Protein AF-A0A1J8QKJ3-F1 (afdb_monomer_lite)

Organism: NCBI:txid180088

Sequence (174 aa):
MQAQGSIRKQTSTIGTGYISAVFRIYDIPSISFSKLISTPFNIANNQFTVITLAIDTSTKAMIGSAGSFKSCHPALICSPLGGGSMLTLPHPATLSAAQLVAKRVFFRRGQGKGRHRFSREDELAKTLDEANCLYWGAALMGMAYTFVDEMLKTGKGSQLPVQPLYSEPEARVN

Radius of gyration: 26.37 Å; chains: 1; bounding box: 51×42×102 Å

Structure (mmCIF, N/CA/C/O backbone):
data_AF-A0A1J8QKJ3-F1
#
_entry.id   AF-A0A1J8QKJ3-F1
#
loop_
_atom_site.group_PDB
_atom_site.id
_atom_site.type_symbol
_atom_site.label_atom_id
_atom_site.label_alt_id
_atom_site.label_comp_id
_atom_site.label_asym_id
_atom_site.label_entity_id
_atom_site.label_seq_id
_atom_site.pdbx_PDB_ins_code
_atom_site.Cartn_x
_atom_site.Cartn_y
_atom_site.Cartn_z
_atom_site.occupancy
_atom_site.B_iso_or_equiv
_atom_site.auth_seq_id
_atom_site.auth_comp_id
_atom_site.auth_asym_id
_atom_site.auth_atom_id
_atom_site.pdbx_PDB_model_num
ATOM 1 N N . MET A 1 1 ? 21.079 -26.090 -23.547 1.00 33.00 1 MET A N 1
ATOM 2 C CA . MET A 1 1 ? 20.024 -26.287 -24.559 1.00 33.00 1 MET A CA 1
ATOM 3 C C . MET A 1 1 ? 19.103 -25.083 -24.540 1.00 33.00 1 MET A C 1
ATOM 5 O O . MET A 1 1 ? 18.667 -24.695 -23.471 1.00 33.00 1 MET A O 1
ATOM 9 N N . GLN A 1 2 ? 18.926 -24.510 -25.730 1.00 32.28 2 GLN A N 1
ATOM 10 C CA . GLN A 1 2 ? 17.847 -23.651 -26.226 1.00 32.28 2 GLN A CA 1
ATOM 11 C C . GLN A 1 2 ? 17.342 -22.466 -25.388 1.00 32.28 2 GLN A C 1
ATOM 13 O O . GLN A 1 2 ? 16.648 -22.585 -24.385 1.00 32.28 2 GLN A O 1
ATOM 18 N N . ALA A 1 3 ? 17.633 -21.295 -25.956 1.00 42.38 3 ALA A N 1
ATOM 19 C CA . ALA A 1 3 ? 16.875 -20.071 -25.814 1.00 42.38 3 ALA A CA 1
ATOM 20 C C . ALA A 1 3 ? 15.405 -20.279 -26.212 1.00 42.38 3 ALA A C 1
ATOM 22 O O . ALA A 1 3 ? 15.119 -20.838 -27.269 1.00 42.38 3 ALA A O 1
ATOM 23 N N . GLN A 1 4 ? 14.489 -19.736 -25.415 1.00 37.66 4 GLN A N 1
ATOM 24 C CA . GLN A 1 4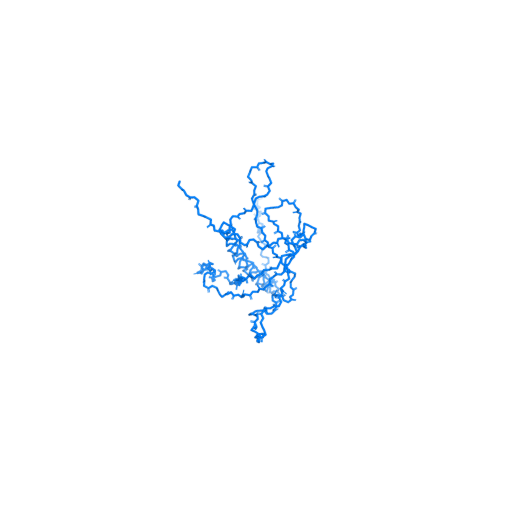 ? 13.146 -19.396 -25.867 1.00 37.66 4 GLN A CA 1
ATOM 25 C C . GLN A 1 4 ? 12.884 -17.933 -25.538 1.00 37.66 4 GLN A C 1
ATOM 27 O O . GLN A 1 4 ? 12.858 -17.508 -24.383 1.00 37.66 4 GLN A O 1
ATOM 32 N N . GLY A 1 5 ? 12.768 -17.155 -26.613 1.00 42.91 5 GLY A N 1
ATOM 33 C CA . GLY A 1 5 ? 12.359 -15.768 -26.576 1.00 42.91 5 GLY A CA 1
ATOM 34 C C . GLY A 1 5 ? 10.935 -15.646 -26.054 1.00 42.91 5 GLY A C 1
ATOM 35 O O . GLY A 1 5 ? 10.049 -16.404 -26.433 1.00 42.91 5 GLY A O 1
ATOM 36 N N . SER A 1 6 ? 10.719 -14.645 -25.210 1.00 33.88 6 SER A N 1
ATOM 37 C CA . SER A 1 6 ? 9.381 -14.188 -24.871 1.00 33.88 6 SER A CA 1
ATOM 38 C C . SER A 1 6 ? 9.352 -12.667 -24.935 1.00 33.88 6 SER A C 1
ATOM 40 O O . SER A 1 6 ? 9.879 -11.958 -24.079 1.00 33.88 6 SER A O 1
ATOM 42 N N . ILE A 1 7 ? 8.848 -12.201 -26.079 1.00 42.03 7 ILE A N 1
ATOM 43 C CA . ILE A 1 7 ? 8.042 -10.998 -26.303 1.00 42.03 7 ILE A CA 1
ATOM 44 C C . ILE A 1 7 ? 8.282 -9.878 -25.275 1.00 42.03 7 ILE A C 1
ATOM 46 O O . ILE A 1 7 ? 7.482 -9.615 -24.377 1.00 42.03 7 ILE A O 1
ATOM 50 N N . ARG A 1 8 ? 9.372 -9.127 -25.466 1.00 40.94 8 ARG A N 1
ATOM 51 C CA . ARG A 1 8 ? 9.458 -7.752 -24.966 1.00 40.94 8 ARG A CA 1
ATOM 52 C C . ARG A 1 8 ? 8.597 -6.860 -25.860 1.00 40.94 8 ARG A C 1
ATOM 54 O O . ARG A 1 8 ? 9.068 -6.363 -26.876 1.00 40.94 8 ARG A O 1
ATOM 61 N N . LYS A 1 9 ? 7.373 -6.564 -25.429 1.00 40.72 9 LYS A N 1
ATOM 62 C CA . LYS A 1 9 ? 6.843 -5.202 -25.588 1.00 40.72 9 LYS A CA 1
ATOM 63 C C . LYS A 1 9 ? 7.096 -4.471 -24.274 1.00 40.72 9 LYS A C 1
ATOM 65 O O . LYS A 1 9 ? 6.216 -4.327 -23.436 1.00 40.72 9 LYS A O 1
ATOM 70 N N . GLN A 1 10 ? 8.352 -4.067 -24.077 1.00 43.38 10 GLN A N 1
ATOM 71 C CA . GLN A 1 10 ? 8.631 -2.934 -23.206 1.00 43.38 10 GLN A CA 1
ATOM 72 C C . GLN A 1 10 ? 7.992 -1.732 -23.892 1.00 43.38 10 GLN A C 1
ATOM 74 O O . GLN A 1 10 ? 8.407 -1.357 -24.987 1.00 43.38 10 GLN A O 1
ATOM 79 N N . THR A 1 11 ? 6.938 -1.191 -23.292 1.00 42.12 11 THR A N 1
ATOM 80 C CA . THR A 1 11 ? 6.388 0.107 -23.666 1.00 42.12 11 THR A CA 1
ATOM 81 C C . THR A 1 11 ? 7.552 1.089 -23.699 1.00 42.12 11 THR A C 1
ATOM 83 O O . THR A 1 11 ? 8.285 1.232 -22.720 1.00 42.12 11 THR A O 1
ATOM 86 N N . SER A 1 12 ? 7.775 1.666 -24.873 1.00 41.88 12 SER A N 1
ATOM 87 C CA . SER A 1 12 ? 8.848 2.602 -25.164 1.00 41.88 12 SER A CA 1
ATOM 88 C C . SER A 1 12 ? 8.874 3.721 -24.128 1.00 41.88 12 SER A C 1
ATOM 90 O O . SER A 1 12 ? 7.890 4.443 -23.971 1.00 41.88 12 SER A O 1
ATOM 92 N N . THR A 1 13 ? 10.010 3.892 -23.455 1.00 44.94 13 THR A N 1
ATOM 93 C CA . THR A 1 13 ? 10.333 5.118 -22.730 1.00 44.94 13 THR A CA 1
ATOM 94 C C . THR A 1 13 ? 10.478 6.229 -23.767 1.00 44.94 13 THR A C 1
ATOM 96 O O . THR A 1 13 ? 11.538 6.397 -24.363 1.00 44.94 13 THR A O 1
ATOM 99 N N . ILE A 1 14 ? 9.396 6.954 -24.041 1.00 39.28 14 ILE A N 1
ATOM 100 C CA . ILE A 1 14 ? 9.449 8.177 -24.840 1.00 39.28 14 ILE A CA 1
ATOM 101 C C . ILE A 1 14 ? 9.469 9.341 -23.858 1.00 39.28 14 ILE A C 1
ATOM 103 O O . ILE A 1 14 ? 8.426 9.758 -23.375 1.00 39.28 14 ILE A O 1
ATOM 107 N N . GLY A 1 15 ? 10.676 9.821 -23.553 1.00 41.78 15 GLY A N 1
ATOM 108 C CA . GLY A 1 15 ? 11.006 11.241 -23.360 1.00 41.78 15 GLY A CA 1
ATOM 109 C C . GLY A 1 15 ? 10.316 12.076 -22.276 1.00 41.78 15 GLY A C 1
ATOM 110 O O . GLY A 1 15 ? 10.734 13.210 -22.067 1.00 41.78 15 GLY A O 1
ATOM 111 N N . THR A 1 16 ? 9.312 11.586 -21.565 1.00 50.56 16 THR A N 1
ATOM 112 C CA . THR A 1 16 ? 8.604 12.353 -20.540 1.00 50.56 16 THR A CA 1
ATOM 113 C C . THR A 1 16 ? 8.788 11.648 -19.209 1.00 50.56 16 THR A C 1
ATOM 115 O O . THR A 1 16 ? 8.794 10.423 -19.138 1.00 50.56 16 THR A O 1
ATOM 118 N N . GLY A 1 17 ? 8.998 12.401 -18.130 1.00 71.06 17 GLY A N 1
ATOM 119 C CA . GLY A 1 17 ? 9.238 11.857 -16.789 1.00 71.06 17 GLY A CA 1
ATOM 120 C C . GLY A 1 17 ? 8.091 11.011 -16.225 1.00 71.06 17 GLY A C 1
ATOM 121 O O . GLY A 1 17 ? 8.152 10.653 -15.060 1.00 71.06 17 GLY A O 1
ATOM 122 N N . TYR A 1 18 ? 7.076 10.659 -17.015 1.00 80.94 18 TYR A N 1
ATOM 123 C CA . TYR A 1 18 ? 5.861 9.985 -16.594 1.00 80.94 18 TYR A CA 1
ATOM 124 C C . TYR A 1 18 ? 5.729 8.596 -17.220 1.00 80.94 18 TYR A C 1
ATOM 126 O O . TYR A 1 18 ? 5.963 8.400 -18.410 1.00 80.94 18 TYR A O 1
ATOM 134 N N . ILE A 1 19 ? 5.277 7.631 -16.420 1.00 87.44 19 ILE A N 1
ATOM 135 C CA . ILE A 1 19 ? 4.799 6.331 -16.899 1.00 87.44 19 ILE A CA 1
ATOM 136 C C . ILE A 1 19 ? 3.306 6.251 -16.612 1.00 87.44 19 ILE A C 1
ATOM 138 O O . ILE A 1 19 ? 2.897 6.464 -15.475 1.00 87.44 19 ILE A O 1
ATOM 142 N N . SER A 1 20 ? 2.508 5.903 -17.621 1.00 87.06 20 SER A N 1
ATOM 143 C CA . SER A 1 20 ? 1.095 5.567 -17.447 1.00 87.06 20 SER A CA 1
ATOM 144 C C . SER A 1 20 ? 0.882 4.076 -17.677 1.00 87.06 20 SER A C 1
ATOM 146 O O . SER A 1 20 ? 1.336 3.533 -18.688 1.00 87.06 20 SER A O 1
ATOM 148 N N . ALA A 1 21 ? 0.245 3.397 -16.727 1.00 86.00 21 ALA A N 1
ATOM 149 C CA . ALA A 1 21 ? -0.045 1.971 -16.830 1.00 86.00 21 ALA A CA 1
ATOM 150 C C . ALA A 1 21 ? -1.307 1.586 -16.051 1.00 86.00 21 ALA A C 1
ATOM 152 O O . ALA A 1 21 ? -1.731 2.284 -15.132 1.00 86.00 21 ALA A O 1
ATOM 153 N N . VAL A 1 22 ? -1.892 0.448 -16.429 1.00 86.62 22 VAL A N 1
ATOM 154 C CA . VAL A 1 22 ? -3.046 -0.145 -15.748 1.00 86.62 22 VAL A CA 1
ATOM 155 C C . VAL A 1 22 ? -2.562 -1.038 -14.608 1.00 86.62 22 VAL A C 1
ATOM 157 O O . VAL A 1 22 ? -1.704 -1.902 -14.803 1.00 86.62 22 VAL A O 1
ATOM 160 N N . PHE A 1 23 ? -3.138 -0.852 -13.425 1.00 85.00 23 PHE A N 1
ATOM 161 C CA . PHE A 1 23 ? -2.805 -1.570 -12.201 1.00 85.00 23 PHE A CA 1
ATOM 162 C C . PHE A 1 23 ? -4.042 -2.235 -11.604 1.00 85.00 23 PHE A C 1
ATOM 164 O O . PHE A 1 23 ? -5.152 -1.716 -11.695 1.00 85.00 23 PHE A O 1
ATOM 171 N N . ARG A 1 24 ? -3.823 -3.379 -10.950 1.00 86.31 24 ARG A N 1
ATOM 172 C CA . ARG A 1 24 ? -4.774 -3.961 -10.001 1.00 86.31 24 ARG A CA 1
ATOM 173 C C . ARG A 1 24 ? -4.365 -3.504 -8.610 1.00 86.31 24 ARG A C 1
ATOM 175 O O . ARG A 1 24 ? -3.240 -3.783 -8.196 1.00 86.31 24 ARG A O 1
ATOM 182 N N . ILE A 1 25 ? -5.255 -2.803 -7.928 1.00 84.69 25 ILE A N 1
ATOM 183 C CA . ILE A 1 25 ? -5.055 -2.341 -6.559 1.00 84.69 25 ILE A CA 1
ATOM 184 C C . ILE A 1 25 ? -5.831 -3.254 -5.633 1.00 84.69 25 ILE A C 1
ATOM 186 O O . ILE A 1 25 ? -7.017 -3.489 -5.848 1.00 84.69 25 ILE A O 1
ATOM 190 N N . TYR A 1 26 ? -5.135 -3.749 -4.620 1.00 86.56 26 TYR A N 1
ATOM 191 C CA . TYR A 1 26 ? -5.709 -4.529 -3.540 1.00 86.56 26 TYR A CA 1
ATOM 192 C C . TYR A 1 26 ? -5.654 -3.682 -2.282 1.00 86.56 26 TYR A C 1
ATOM 194 O O . TYR A 1 26 ? -4.587 -3.175 -1.925 1.00 86.56 26 TYR A O 1
ATOM 202 N N . ASP A 1 27 ? -6.789 -3.557 -1.612 1.00 84.88 27 ASP A N 1
ATOM 203 C CA . ASP A 1 27 ? -6.839 -2.866 -0.337 1.00 84.88 27 ASP A CA 1
ATOM 204 C C . ASP A 1 27 ? -6.241 -3.750 0.759 1.00 84.88 27 ASP A C 1
ATOM 206 O O . ASP A 1 27 ? -6.442 -4.971 0.797 1.00 84.88 27 ASP A O 1
ATOM 210 N N . ILE A 1 28 ? -5.499 -3.113 1.662 1.00 87.19 28 ILE A N 1
ATOM 211 C CA . ILE A 1 28 ? -5.058 -3.727 2.910 1.00 87.19 28 ILE A CA 1
ATOM 212 C C . ILE A 1 28 ? -6.133 -3.386 3.947 1.00 87.19 28 ILE A C 1
ATOM 214 O O . ILE A 1 28 ? -6.255 -2.215 4.315 1.00 87.19 28 ILE A O 1
ATOM 218 N N . PRO A 1 29 ? -6.946 -4.358 4.395 1.00 84.38 29 PRO A N 1
ATOM 219 C CA . PRO A 1 29 ? -8.042 -4.066 5.305 1.00 84.38 29 PRO A CA 1
ATOM 220 C C . PRO A 1 29 ? -7.513 -3.612 6.667 1.00 84.38 29 PRO A C 1
ATOM 222 O O . PRO A 1 29 ? -6.522 -4.135 7.163 1.00 84.38 29 PRO A O 1
ATOM 225 N N . SER A 1 30 ? -8.205 -2.670 7.305 1.00 85.94 30 SER A N 1
ATOM 226 C CA . SER A 1 30 ? -7.975 -2.354 8.716 1.00 85.94 30 SER A CA 1
ATOM 227 C C . SER A 1 30 ? -8.880 -3.233 9.574 1.00 85.94 30 SER A C 1
ATOM 229 O O . SER A 1 30 ? -10.094 -3.264 9.365 1.00 85.94 30 SER A O 1
ATOM 231 N N . ILE A 1 31 ? -8.301 -3.978 10.514 1.00 89.62 31 ILE A N 1
ATOM 232 C CA . ILE A 1 31 ? -9.037 -4.876 11.411 1.00 89.62 31 ILE A CA 1
ATOM 233 C C . ILE A 1 31 ? -8.573 -4.707 12.860 1.00 89.62 31 ILE A C 1
ATOM 235 O O . ILE A 1 31 ? -7.488 -4.191 13.119 1.00 89.62 31 ILE A O 1
ATOM 239 N N . SER A 1 32 ? -9.378 -5.176 13.816 1.00 90.81 32 SER A N 1
ATOM 240 C CA . SER A 1 32 ? -8.960 -5.236 15.216 1.00 90.81 32 SER A CA 1
ATOM 241 C C . SER A 1 32 ? -7.854 -6.271 15.421 1.00 90.81 32 SER A C 1
ATOM 243 O O . SER A 1 32 ? -7.805 -7.304 14.749 1.00 90.81 32 SER A O 1
ATOM 245 N N . PHE A 1 33 ? -7.011 -6.045 16.428 1.00 91.12 33 PHE A N 1
ATOM 246 C CA . PHE A 1 33 ? -5.978 -7.008 16.804 1.00 91.12 33 PHE A CA 1
ATOM 247 C C . PHE A 1 33 ? -6.552 -8.377 17.208 1.00 91.12 33 PHE A C 1
ATOM 249 O O . PHE A 1 33 ? -5.992 -9.410 16.862 1.00 91.12 33 PHE A O 1
ATOM 256 N N . SE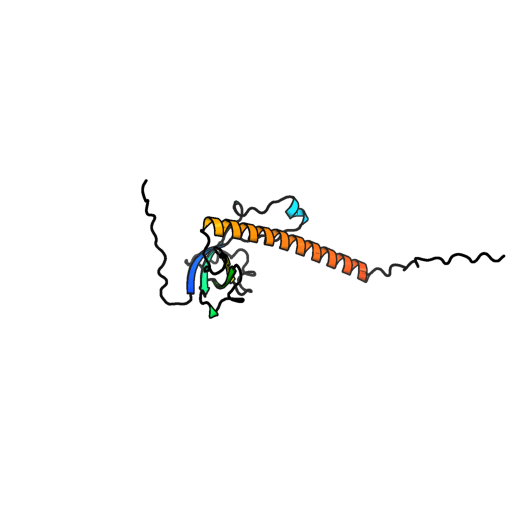R A 1 34 ? -7.721 -8.416 17.855 1.00 90.31 34 SER A N 1
ATOM 257 C CA . SER A 1 34 ? -8.398 -9.677 18.194 1.00 90.31 34 SER A CA 1
ATOM 258 C C . SER A 1 34 ? -8.750 -10.518 16.961 1.00 90.31 34 SER A C 1
ATOM 260 O O . SER A 1 34 ? -8.581 -11.735 16.973 1.00 90.31 34 SER A O 1
ATOM 262 N N . LYS A 1 35 ? -9.197 -9.874 15.876 1.00 90.19 35 LYS A N 1
ATOM 263 C CA . LYS A 1 35 ? -9.523 -10.539 14.606 1.00 90.19 35 LYS A CA 1
ATOM 264 C C . LYS A 1 35 ? -8.270 -10.939 13.821 1.00 90.19 35 LYS A C 1
ATOM 266 O O . LYS A 1 35 ? -8.307 -11.890 13.046 1.00 90.19 35 LYS A O 1
ATOM 271 N N . LEU A 1 36 ? -7.163 -10.229 14.028 1.00 90.06 36 LEU A N 1
ATOM 272 C CA . LEU A 1 36 ? -5.891 -10.497 13.361 1.00 90.06 36 LEU A CA 1
ATOM 273 C C . LEU A 1 36 ? -5.315 -11.850 13.770 1.00 90.06 36 LEU A C 1
ATOM 275 O O . LEU A 1 36 ? -4.854 -12.601 12.918 1.00 90.06 36 LEU A O 1
ATOM 279 N N . ILE A 1 37 ? -5.396 -12.181 15.060 1.00 88.19 37 ILE A N 1
ATOM 280 C CA . ILE A 1 37 ? -4.874 -13.442 15.605 1.00 88.19 37 ILE A CA 1
ATOM 281 C C . ILE A 1 37 ? -5.564 -14.656 14.964 1.00 88.19 37 ILE A C 1
ATOM 283 O O . ILE A 1 37 ? -4.933 -15.691 14.768 1.00 88.19 37 ILE A O 1
ATOM 287 N N . SER A 1 38 ? -6.845 -14.534 14.610 1.00 88.44 38 SER A N 1
ATOM 288 C CA . SER A 1 38 ? -7.620 -15.627 14.014 1.00 88.44 38 SER A CA 1
ATOM 289 C C . SER A 1 38 ? -7.579 -15.667 12.486 1.00 88.44 38 SER A C 1
ATOM 291 O O . SER A 1 38 ? -7.968 -16.679 11.906 1.00 88.44 38 SER A O 1
ATOM 293 N N . THR A 1 39 ? -7.134 -14.594 11.821 1.00 83.56 39 THR A N 1
ATOM 294 C CA . THR A 1 39 ? -7.242 -14.455 10.362 1.00 83.56 39 THR A CA 1
ATOM 295 C C . THR A 1 39 ? -5.923 -13.972 9.749 1.00 83.56 39 THR A C 1
ATOM 297 O O . THR A 1 39 ? -5.637 -12.770 9.792 1.00 83.56 39 THR A O 1
ATOM 300 N N . PRO A 1 40 ? -5.119 -14.865 9.137 1.00 78.19 40 PRO A N 1
ATOM 301 C CA . PRO A 1 40 ? -3.883 -14.458 8.479 1.00 78.19 40 PRO A CA 1
ATOM 302 C C . PRO A 1 40 ? -4.169 -13.538 7.286 1.00 78.19 40 PRO A C 1
ATOM 304 O O . PRO A 1 40 ? -5.201 -13.657 6.620 1.00 78.19 40 PRO A O 1
ATOM 307 N N . PHE A 1 41 ? -3.235 -12.630 6.994 1.00 82.88 41 PHE A N 1
ATOM 308 C CA . PHE A 1 41 ? -3.316 -11.788 5.803 1.00 82.88 41 PHE A CA 1
ATOM 309 C C . PHE A 1 41 ? -3.285 -12.657 4.542 1.00 82.88 41 PHE A C 1
ATOM 311 O O . PHE A 1 41 ? -2.332 -13.403 4.318 1.00 82.88 41 PHE A O 1
ATOM 318 N N . ASN A 1 42 ? -4.315 -12.547 3.704 1.00 84.56 42 ASN A N 1
ATOM 319 C CA . ASN A 1 42 ? -4.372 -13.254 2.432 1.00 84.56 42 ASN A CA 1
ATOM 320 C C . ASN A 1 42 ? -4.975 -12.362 1.346 1.00 84.56 42 ASN A C 1
ATOM 322 O O . ASN A 1 42 ? -6.178 -12.128 1.313 1.00 84.56 42 ASN A O 1
ATOM 326 N N . ILE A 1 43 ? -4.127 -11.917 0.421 1.00 81.62 43 ILE A N 1
ATOM 327 C CA . ILE A 1 43 ? -4.530 -11.062 -0.696 1.00 81.62 43 ILE A CA 1
ATOM 328 C C . ILE A 1 43 ? -5.316 -11.814 -1.779 1.00 81.62 43 ILE A C 1
ATOM 330 O O . ILE A 1 43 ? -6.032 -11.186 -2.552 1.00 81.62 43 ILE A O 1
ATOM 334 N N . ALA A 1 44 ? -5.193 -13.146 -1.859 1.00 77.06 44 ALA A N 1
ATOM 335 C CA . ALA A 1 44 ? -5.806 -13.944 -2.923 1.00 77.06 44 ALA A CA 1
ATOM 336 C C . ALA A 1 44 ? -7.340 -13.908 -2.870 1.00 77.06 44 ALA A C 1
ATOM 338 O O . ALA A 1 44 ? -7.995 -14.053 -3.898 1.00 77.06 44 ALA A O 1
ATOM 339 N N . ASN A 1 45 ? -7.894 -13.667 -1.681 1.00 72.50 45 ASN A N 1
ATOM 340 C CA . ASN A 1 45 ? -9.332 -13.557 -1.457 1.00 72.50 45 ASN A CA 1
ATOM 341 C C . ASN A 1 45 ? -9.822 -12.100 -1.463 1.00 72.50 45 ASN A C 1
ATOM 343 O O . ASN A 1 45 ? -11.018 -11.858 -1.301 1.00 72.50 45 ASN A O 1
ATOM 347 N N . ASN A 1 46 ? -8.922 -11.125 -1.635 1.00 76.94 46 ASN A N 1
ATOM 348 C CA . ASN A 1 46 ? -9.295 -9.718 -1.626 1.00 76.94 46 ASN A CA 1
ATOM 349 C C . ASN A 1 46 ? -9.830 -9.306 -2.997 1.00 76.94 46 ASN A C 1
ATOM 351 O O . ASN A 1 46 ? -9.271 -9.639 -4.044 1.00 76.94 46 ASN A O 1
ATOM 355 N N . GLN A 1 47 ? -10.902 -8.516 -2.979 1.00 81.31 47 GLN A N 1
ATOM 356 C CA . GLN A 1 47 ? -11.349 -7.812 -4.171 1.00 81.31 47 GLN A CA 1
ATOM 357 C C . GLN A 1 47 ? -10.269 -6.817 -4.612 1.00 81.31 47 GLN A C 1
ATOM 359 O O . GLN A 1 47 ? -9.554 -6.248 -3.784 1.00 81.31 47 GLN A O 1
ATOM 364 N N . PHE A 1 48 ? -10.151 -6.615 -5.923 1.00 83.00 48 PHE A N 1
ATOM 365 C CA . PHE A 1 48 ? -9.248 -5.623 -6.491 1.00 83.00 48 PHE A CA 1
ATOM 366 C C . PHE A 1 48 ? -10.006 -4.626 -7.353 1.00 83.00 48 PHE A C 1
ATOM 368 O O . PHE A 1 48 ? -10.980 -4.970 -8.022 1.00 83.00 48 PHE A O 1
ATOM 375 N N . THR A 1 49 ? -9.493 -3.402 -7.393 1.00 82.94 49 THR A N 1
ATOM 376 C CA . THR A 1 49 ? -9.948 -2.372 -8.329 1.00 82.94 49 THR A CA 1
ATOM 377 C C . THR 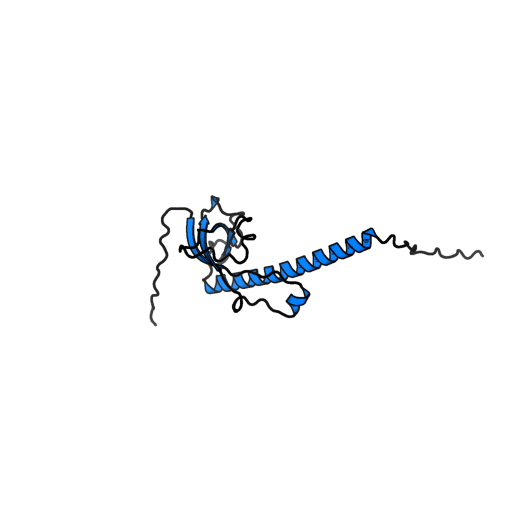A 1 49 ? -8.921 -2.223 -9.443 1.00 82.94 49 THR A C 1
ATOM 379 O O . THR A 1 49 ? -7.714 -2.213 -9.194 1.00 82.94 49 THR A O 1
ATOM 382 N N . VAL A 1 50 ? -9.384 -2.118 -10.687 1.00 82.75 50 VAL A N 1
ATOM 383 C CA . VAL A 1 50 ? -8.516 -1.818 -11.830 1.00 82.75 50 VAL A CA 1
ATOM 384 C C . VAL A 1 50 ? -8.494 -0.312 -12.044 1.00 82.75 50 VAL A C 1
ATOM 386 O O . VAL A 1 50 ? -9.542 0.292 -12.258 1.00 82.75 50 VAL A O 1
ATOM 389 N N . ILE A 1 51 ? -7.308 0.289 -12.007 1.00 81.50 51 ILE A N 1
ATOM 390 C CA . ILE A 1 51 ? -7.125 1.728 -12.229 1.00 81.50 51 ILE A CA 1
ATOM 391 C C . ILE A 1 51 ? -5.973 1.983 -13.192 1.00 81.50 51 ILE A C 1
ATOM 393 O O . ILE A 1 51 ? -5.057 1.169 -13.310 1.00 81.50 51 ILE A O 1
ATOM 397 N N . THR A 1 52 ? -5.981 3.142 -13.841 1.00 85.38 52 THR A N 1
ATOM 398 C CA . THR A 1 52 ? -4.806 3.638 -14.560 1.00 85.38 52 THR A CA 1
ATOM 399 C C . THR A 1 52 ? -4.068 4.614 -13.654 1.00 85.38 52 THR A C 1
ATOM 401 O O . THR A 1 52 ? -4.683 5.538 -13.127 1.00 85.38 52 THR A O 1
ATOM 404 N N . LEU A 1 53 ? -2.764 4.419 -13.458 1.00 86.50 53 LEU A N 1
ATOM 405 C CA . LEU A 1 53 ? -1.920 5.368 -12.729 1.00 86.50 53 LEU A CA 1
ATOM 406 C C . LEU A 1 53 ? -0.948 6.046 -13.686 1.00 86.50 53 LEU A C 1
ATOM 408 O O . LEU A 1 53 ? -0.258 5.355 -14.437 1.00 86.50 53 LEU A O 1
ATOM 412 N N . ALA A 1 54 ? -0.841 7.369 -13.587 1.00 88.12 54 ALA A N 1
ATOM 413 C CA . ALA A 1 54 ? 0.291 8.136 -14.093 1.00 88.12 54 ALA A CA 1
ATOM 414 C C . ALA A 1 54 ? 1.292 8.362 -12.956 1.00 88.12 54 ALA A C 1
ATOM 416 O O . ALA A 1 54 ? 0.927 8.856 -11.894 1.00 88.12 54 ALA A O 1
ATOM 417 N N . ILE A 1 55 ? 2.552 7.992 -13.165 1.00 88.69 55 ILE A N 1
ATOM 418 C CA . ILE A 1 55 ? 3.609 8.021 -12.150 1.00 88.69 55 ILE A CA 1
ATOM 419 C C . ILE A 1 55 ? 4.745 8.906 -12.652 1.00 88.69 55 ILE A C 1
ATOM 421 O O . ILE A 1 55 ? 5.321 8.595 -13.696 1.00 88.69 55 ILE A O 1
ATOM 425 N N . ASP A 1 56 ? 5.105 9.951 -11.902 1.00 88.38 56 ASP A N 1
ATOM 426 C CA . ASP A 1 56 ? 6.277 10.785 -12.199 1.00 88.38 56 ASP A CA 1
ATOM 427 C C . ASP A 1 56 ? 7.556 10.062 -11.751 1.00 88.38 56 ASP A C 1
ATOM 429 O O . ASP A 1 56 ? 7.962 10.074 -10.589 1.00 88.38 56 ASP A O 1
ATOM 433 N N . THR A 1 57 ? 8.196 9.395 -12.700 1.00 86.25 57 THR A N 1
ATOM 434 C CA . THR A 1 57 ? 9.457 8.670 -12.532 1.00 86.25 57 THR A CA 1
ATOM 435 C C . THR A 1 57 ? 10.702 9.552 -12.592 1.00 86.25 57 THR A C 1
ATOM 437 O O . THR A 1 57 ? 11.816 9.025 -12.517 1.00 86.25 57 THR A O 1
ATOM 440 N N . SER A 1 58 ? 10.561 10.876 -12.710 1.00 84.50 58 SER A N 1
ATOM 441 C CA . SER A 1 58 ? 11.718 11.764 -12.670 1.00 84.50 58 SER A CA 1
ATOM 442 C C . SER A 1 58 ? 12.405 11.697 -11.302 1.00 84.50 58 SER A C 1
ATOM 444 O O . SER A 1 58 ? 11.775 11.675 -10.244 1.00 84.50 58 SER A O 1
ATOM 446 N N . THR A 1 59 ? 13.739 11.695 -11.302 1.00 81.44 59 THR A N 1
ATOM 447 C CA . THR A 1 59 ? 14.524 11.679 -10.057 1.00 81.44 59 THR A CA 1
ATOM 448 C C . THR A 1 59 ? 14.265 12.922 -9.202 1.00 81.44 59 THR A C 1
ATOM 450 O O . THR A 1 59 ? 14.391 12.856 -7.985 1.00 81.44 59 THR A O 1
ATOM 453 N N . LYS A 1 60 ? 13.887 14.047 -9.830 1.00 84.31 60 LYS A N 1
ATOM 454 C CA . LYS A 1 60 ? 13.563 15.311 -9.150 1.00 84.31 60 LYS A CA 1
ATOM 455 C C . LYS A 1 60 ? 12.231 15.256 -8.401 1.00 84.31 60 LYS A C 1
ATOM 457 O O . LYS A 1 60 ? 12.100 15.925 -7.386 1.00 84.31 60 LYS A O 1
ATOM 462 N N . ALA A 1 61 ? 11.271 14.472 -8.890 1.00 82.12 61 ALA A N 1
ATOM 463 C CA . ALA A 1 61 ? 9.976 14.288 -8.242 1.00 82.12 61 ALA A CA 1
ATOM 464 C C . ALA A 1 61 ? 9.997 13.200 -7.157 1.00 82.12 61 ALA A C 1
ATOM 466 O O . ALA A 1 61 ? 9.009 13.021 -6.451 1.00 82.12 61 ALA A O 1
ATOM 467 N N . MET A 1 62 ? 11.096 12.449 -7.025 1.00 85.06 62 MET A N 1
ATOM 468 C CA . MET A 1 62 ? 11.194 11.366 -6.054 1.00 85.06 62 MET A CA 1
ATOM 469 C C . MET A 1 62 ? 11.040 11.898 -4.624 1.00 85.06 62 MET A C 1
ATOM 471 O O . MET A 1 62 ? 11.712 12.839 -4.204 1.00 85.06 62 MET A O 1
ATOM 475 N N . ILE A 1 63 ? 10.163 11.254 -3.864 1.00 83.12 63 ILE A N 1
ATOM 476 C CA . ILE A 1 63 ? 9.900 11.578 -2.468 1.00 83.12 63 ILE A CA 1
ATOM 477 C C . ILE A 1 63 ? 10.943 10.856 -1.611 1.00 83.12 63 ILE A C 1
ATOM 479 O O . ILE A 1 63 ? 11.002 9.624 -1.581 1.00 83.12 63 ILE A O 1
ATOM 483 N N . GLY A 1 64 ? 11.757 11.636 -0.902 1.00 78.69 64 GLY A N 1
ATOM 484 C CA . GLY A 1 64 ? 12.884 11.145 -0.107 1.00 78.69 64 GLY A CA 1
ATOM 485 C C . GLY A 1 64 ? 14.214 11.141 -0.869 1.00 78.69 64 GLY A C 1
ATOM 486 O O . GLY A 1 64 ? 14.279 11.374 -2.074 1.00 78.69 64 GLY A O 1
ATOM 487 N N . SER A 1 65 ? 15.313 10.908 -0.150 1.00 72.06 65 SER A N 1
ATOM 488 C CA . SER A 1 65 ? 16.663 10.992 -0.713 1.00 72.06 65 SER A CA 1
ATOM 489 C C . SER A 1 65 ? 17.020 9.793 -1.601 1.00 72.06 65 SER A C 1
ATOM 491 O O . SER A 1 65 ? 16.625 8.647 -1.372 1.00 72.06 65 SER A O 1
ATOM 493 N N . ALA A 1 66 ? 17.826 10.049 -2.634 1.00 64.69 66 ALA A N 1
ATOM 494 C CA . ALA A 1 66 ? 18.374 9.009 -3.494 1.00 64.69 66 ALA A CA 1
ATOM 495 C C . ALA A 1 66 ? 19.414 8.175 -2.733 1.00 64.69 66 ALA A C 1
ATOM 497 O O . ALA A 1 66 ? 20.554 8.592 -2.568 1.00 64.69 66 ALA A O 1
ATOM 498 N N . GLY A 1 67 ? 19.043 6.972 -2.296 1.00 59.44 67 GLY A N 1
ATOM 499 C CA . GLY A 1 67 ? 19.987 6.086 -1.605 1.00 59.44 67 GLY A CA 1
ATOM 500 C C . GLY A 1 67 ? 19.355 4.954 -0.808 1.00 59.44 67 GLY A C 1
ATOM 501 O O . GLY A 1 67 ? 20.025 3.948 -0.573 1.00 59.44 67 GLY A O 1
ATOM 502 N N . SER A 1 68 ? 18.076 5.085 -0.461 1.00 65.12 68 SER A N 1
ATOM 503 C CA . SER A 1 68 ? 17.273 4.066 0.214 1.00 65.12 68 SER A CA 1
ATOM 504 C C . SER A 1 68 ? 17.035 2.820 -0.656 1.00 65.12 68 SER A C 1
ATOM 506 O O . SER A 1 68 ? 17.159 2.835 -1.885 1.00 65.12 68 SER A O 1
ATOM 508 N N . PHE A 1 69 ? 16.658 1.715 -0.005 1.00 70.69 69 PHE A N 1
ATOM 509 C CA . PHE A 1 69 ? 16.287 0.445 -0.648 1.00 70.69 69 PHE A CA 1
ATOM 510 C C . PHE A 1 69 ? 15.029 0.541 -1.534 1.00 70.69 69 PHE A C 1
ATOM 512 O O . PHE A 1 69 ? 14.701 -0.406 -2.248 1.00 70.69 69 PHE A O 1
ATOM 519 N N . LYS A 1 70 ? 14.318 1.676 -1.503 1.00 83.56 70 LYS A N 1
ATOM 520 C CA . LYS A 1 70 ? 13.071 1.907 -2.236 1.00 83.56 70 LYS A CA 1
ATOM 521 C C . LYS A 1 70 ? 13.058 3.300 -2.849 1.00 83.56 70 LYS A C 1
ATOM 523 O O . LYS A 1 70 ? 13.484 4.247 -2.200 1.00 83.56 70 LYS A O 1
ATOM 528 N N . SER A 1 71 ? 12.522 3.443 -4.054 1.00 87.19 71 SER A N 1
ATOM 529 C CA . SER A 1 71 ? 12.113 4.752 -4.573 1.00 87.19 71 SER A CA 1
ATOM 530 C C . SER A 1 71 ? 10.637 4.980 -4.278 1.00 87.19 71 SER A C 1
ATOM 532 O O . SER A 1 71 ? 9.843 4.045 -4.396 1.00 87.19 71 SER A O 1
ATOM 534 N N . CYS A 1 72 ? 10.267 6.218 -3.981 1.00 89.12 72 CYS A N 1
ATOM 535 C CA . CYS A 1 72 ? 8.880 6.647 -3.852 1.00 89.12 72 CYS A CA 1
ATOM 536 C C . CYS A 1 72 ? 8.641 7.758 -4.871 1.00 89.12 72 CYS A C 1
ATOM 538 O O . CYS A 1 72 ? 9.345 8.763 -4.852 1.00 89.12 72 CYS A O 1
ATOM 540 N N . HIS A 1 73 ? 7.677 7.575 -5.761 1.00 89.12 73 HIS A N 1
ATOM 541 C CA . HIS A 1 73 ? 7.368 8.519 -6.830 1.00 89.12 73 HIS A CA 1
ATOM 542 C C . HIS A 1 73 ? 5.918 8.980 -6.721 1.00 89.12 73 HIS A C 1
ATOM 544 O O . HIS A 1 73 ? 5.063 8.132 -6.467 1.00 89.12 73 HIS A O 1
ATOM 550 N N . PRO A 1 74 ? 5.612 10.271 -6.921 1.00 89.38 74 PRO A N 1
ATOM 551 C CA . PRO A 1 74 ? 4.240 10.748 -6.993 1.00 89.38 74 PRO A CA 1
ATOM 552 C C . PRO A 1 74 ? 3.453 9.986 -8.059 1.00 89.38 74 PRO A C 1
ATOM 554 O O . PRO A 1 74 ? 3.957 9.719 -9.154 1.00 89.38 74 PRO A O 1
ATOM 557 N N . ALA A 1 75 ? 2.219 9.632 -7.725 1.00 88.56 75 ALA A N 1
ATOM 558 C CA . ALA A 1 75 ? 1.291 8.959 -8.613 1.00 88.56 75 ALA A CA 1
ATOM 559 C C . ALA A 1 75 ? -0.049 9.698 -8.638 1.00 88.56 75 ALA A C 1
ATOM 561 O O . ALA A 1 75 ? -0.474 10.290 -7.648 1.00 88.56 75 ALA A O 1
ATOM 562 N N . LEU A 1 76 ? -0.720 9.639 -9.780 1.00 85.44 76 LEU A N 1
ATOM 563 C CA . LEU A 1 76 ? -2.042 10.202 -10.013 1.00 85.44 76 LEU A CA 1
ATOM 564 C C . LEU A 1 76 ? -2.934 9.118 -10.603 1.00 85.44 76 LEU A C 1
ATOM 566 O O . LEU A 1 76 ? -2.491 8.343 -11.452 1.00 85.44 76 LEU A O 1
ATOM 570 N N . ILE A 1 77 ? -4.194 9.078 -10.182 1.00 82.94 77 ILE A N 1
ATOM 571 C CA . ILE A 1 77 ? -5.193 8.214 -10.809 1.00 82.94 77 ILE A CA 1
ATOM 572 C C . ILE A 1 77 ? -5.665 8.900 -12.081 1.00 82.94 77 ILE A C 1
ATOM 574 O O . ILE A 1 77 ? -6.254 9.978 -12.041 1.00 82.94 77 ILE A O 1
ATOM 578 N N . CYS A 1 78 ? -5.418 8.260 -13.214 1.00 76.75 78 CYS A N 1
ATOM 579 C CA . CYS A 1 78 ? -6.063 8.615 -14.463 1.00 76.75 78 CYS A CA 1
ATOM 580 C C . CYS A 1 78 ? -7.427 7.919 -14.493 1.00 76.75 78 CYS A C 1
ATOM 582 O O . CYS A 1 78 ? -7.507 6.720 -14.219 1.00 76.75 78 CYS A O 1
ATOM 584 N N . SER A 1 79 ? -8.482 8.685 -14.793 1.00 62.22 79 SER A N 1
ATOM 585 C CA . SER A 1 79 ? -9.876 8.220 -14.870 1.00 62.22 79 SER A CA 1
ATOM 586 C C . SER A 1 79 ? -9.995 6.824 -15.509 1.00 62.22 79 SER A C 1
ATOM 588 O O . SER 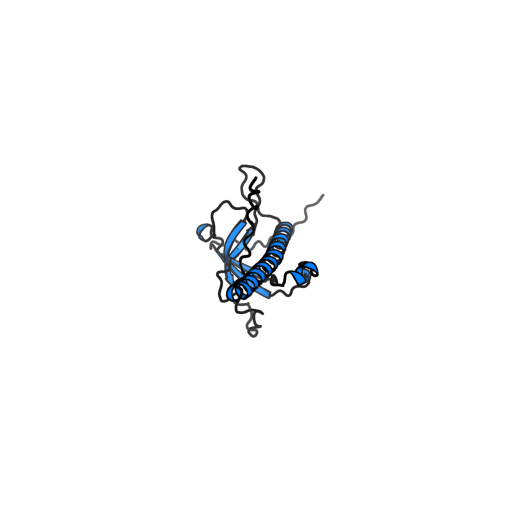A 1 79 ? -9.282 6.556 -16.485 1.00 62.22 79 SER A O 1
ATOM 590 N N . PRO A 1 80 ? -10.852 5.919 -14.993 1.00 55.88 80 PRO A N 1
ATOM 591 C CA . PRO A 1 80 ? -11.019 4.599 -15.587 1.00 55.88 80 PRO A CA 1
ATOM 592 C C . PRO A 1 80 ? -11.429 4.725 -17.060 1.00 55.88 80 PRO A C 1
ATOM 594 O O . PRO A 1 80 ? -12.335 5.473 -17.424 1.00 55.88 80 PRO A O 1
ATOM 597 N N . LEU A 1 81 ? -10.712 4.006 -17.925 1.00 46.34 81 LEU A N 1
ATOM 598 C CA . LEU A 1 81 ? -10.960 3.980 -19.360 1.00 46.34 81 LEU A CA 1
ATOM 599 C C . LEU A 1 81 ? -12.289 3.248 -19.613 1.00 46.34 81 LEU A C 1
ATOM 601 O O . LEU A 1 81 ? -12.338 2.021 -19.590 1.00 46.34 81 LEU A O 1
ATOM 605 N N . GLY A 1 82 ? -13.364 4.001 -19.834 1.00 42.59 82 GLY A N 1
ATOM 606 C CA . GLY A 1 82 ? -14.659 3.476 -20.266 1.00 42.59 82 GLY A CA 1
ATOM 607 C C . GLY A 1 82 ? -15.815 4.173 -19.564 1.00 42.59 82 GLY A C 1
ATOM 608 O O . GLY A 1 82 ? -15.934 4.084 -18.349 1.00 42.59 82 GLY A O 1
ATOM 609 N N . GLY A 1 83 ? -16.680 4.836 -20.338 1.00 36.66 83 GLY A N 1
ATOM 610 C CA . GLY A 1 83 ? -17.909 5.508 -19.893 1.00 36.66 83 GLY A CA 1
ATOM 611 C C . GLY A 1 83 ? -19.001 4.574 -19.357 1.00 36.66 83 GLY A C 1
ATOM 612 O O . GLY A 1 83 ? -20.177 4.779 -19.637 1.00 36.66 83 GLY A O 1
ATOM 613 N N . GLY A 1 84 ? -18.625 3.540 -18.608 1.00 36.34 84 GLY A N 1
ATOM 614 C CA . GLY A 1 84 ? -19.521 2.890 -17.669 1.00 36.34 84 GLY A CA 1
ATOM 615 C C . GLY A 1 84 ? -19.633 3.766 -16.430 1.00 36.34 84 GLY A C 1
ATOM 616 O O . GLY A 1 84 ? -18.657 4.399 -16.031 1.00 36.34 84 GLY A O 1
ATOM 617 N N . SER A 1 85 ? -20.845 3.823 -15.875 1.00 38.06 85 SER A N 1
ATOM 618 C CA . SER A 1 85 ? -21.189 4.448 -14.595 1.00 38.06 85 SER A CA 1
ATOM 619 C C . SER A 1 85 ? -20.021 4.419 -13.612 1.00 38.06 85 SER A C 1
ATOM 621 O O . SER A 1 85 ? -19.333 3.399 -13.558 1.00 38.06 85 SER A O 1
ATOM 623 N N . MET A 1 86 ? -19.831 5.495 -12.833 1.00 43.12 86 MET A N 1
ATOM 624 C CA . MET A 1 86 ? -19.039 5.474 -11.600 1.00 43.12 86 MET A CA 1
ATOM 625 C C . MET A 1 86 ? -19.471 4.251 -10.779 1.00 43.12 86 MET A C 1
ATOM 627 O O . MET A 1 86 ? -20.331 4.342 -9.906 1.00 43.12 86 MET A O 1
ATOM 631 N N . LEU A 1 87 ? -18.876 3.089 -11.046 1.00 40.84 87 LEU A N 1
ATOM 632 C CA . LEU A 1 87 ? -18.763 2.012 -10.097 1.00 40.84 87 LEU A CA 1
ATOM 633 C C . LEU A 1 87 ? -17.850 2.629 -9.068 1.00 40.84 87 LEU A C 1
ATOM 635 O O . LEU A 1 87 ? -16.632 2.653 -9.233 1.00 40.84 87 LEU A O 1
ATOM 639 N N . THR A 1 88 ? -18.511 3.300 -8.125 1.00 42.44 88 THR A N 1
ATOM 640 C CA . THR A 1 88 ? -18.072 3.575 -6.775 1.00 42.44 88 THR A CA 1
ATOM 641 C C . THR A 1 88 ? -16.780 2.830 -6.544 1.00 42.44 88 THR A C 1
ATOM 643 O O . THR A 1 88 ? -16.798 1.624 -6.288 1.00 42.44 88 THR A O 1
ATOM 646 N N . LEU A 1 89 ? -15.656 3.544 -6.679 1.00 46.81 89 LEU A N 1
ATOM 647 C CA . LEU A 1 89 ? -14.473 3.158 -5.937 1.00 46.81 89 LEU A CA 1
ATOM 648 C C . LEU A 1 89 ? -15.004 2.797 -4.550 1.00 46.81 89 LEU A C 1
ATOM 650 O O . LEU A 1 89 ? -15.692 3.643 -3.970 1.00 46.81 89 LEU A O 1
ATOM 654 N N . PRO A 1 90 ? -14.796 1.569 -4.045 1.00 44.75 90 PRO A N 1
ATOM 655 C CA . PRO A 1 90 ? -15.427 1.128 -2.801 1.00 44.75 90 PRO A CA 1
ATOM 656 C C . PRO A 1 90 ? -15.068 2.039 -1.617 1.00 44.75 90 PRO A C 1
ATOM 658 O O . PRO A 1 90 ? -15.689 1.981 -0.557 1.00 44.75 90 PRO A O 1
ATOM 661 N N . HIS A 1 91 ? -14.127 2.965 -1.824 1.00 45.50 91 HIS A N 1
ATOM 662 C CA . HIS A 1 91 ? -13.942 4.104 -0.963 1.00 45.50 91 HIS A CA 1
ATOM 663 C C . HIS A 1 91 ? -13.492 5.363 -1.743 1.00 45.50 91 HIS A C 1
ATOM 665 O O . HIS A 1 91 ? -12.307 5.517 -2.043 1.00 45.50 91 HIS A O 1
ATOM 671 N N . PRO A 1 92 ? -14.395 6.311 -2.074 1.00 45.75 92 PRO A N 1
ATOM 672 C CA . PRO A 1 92 ? -13.990 7.591 -2.666 1.00 45.75 92 PRO A CA 1
ATOM 673 C C . PRO A 1 92 ? -13.133 8.433 -1.700 1.00 45.75 92 PRO A C 1
ATOM 675 O O . PRO A 1 92 ? -12.369 9.288 -2.140 1.00 45.75 92 PRO A O 1
ATOM 678 N N . ALA A 1 93 ? -13.194 8.160 -0.391 1.00 48.34 93 ALA A N 1
ATOM 679 C CA . ALA A 1 93 ? -12.478 8.920 0.632 1.00 48.34 93 ALA A CA 1
ATOM 680 C C . ALA A 1 93 ? -10.951 8.687 0.645 1.00 48.34 93 ALA A C 1
ATOM 682 O O . ALA A 1 93 ? -10.203 9.632 0.884 1.00 48.34 93 ALA A O 1
ATOM 683 N N . THR A 1 94 ? -10.454 7.476 0.354 1.00 50.47 94 THR A N 1
ATOM 684 C CA . THR A 1 94 ? -9.006 7.172 0.444 1.00 50.47 94 THR A CA 1
ATOM 685 C C . THR A 1 94 ? -8.194 7.721 -0.723 1.00 50.47 94 THR A C 1
ATOM 687 O O . THR A 1 94 ? -7.016 8.021 -0.550 1.00 50.47 94 THR A O 1
ATOM 690 N N . LEU A 1 95 ? -8.801 7.863 -1.905 1.00 52.09 95 LEU A N 1
ATOM 691 C CA . LEU A 1 95 ? -8.097 8.312 -3.112 1.00 52.09 95 LEU A CA 1
ATOM 692 C C . LEU A 1 95 ? -8.353 9.785 -3.461 1.00 52.09 95 LEU A C 1
ATOM 694 O O . LEU A 1 95 ? -7.573 10.370 -4.204 1.00 52.09 95 LEU A O 1
ATOM 698 N N . SER A 1 96 ? -9.405 10.398 -2.905 1.00 47.16 96 SER A N 1
ATOM 699 C CA . SER A 1 96 ? -9.716 11.822 -3.100 1.00 47.16 96 SER A CA 1
ATOM 700 C C . SER A 1 96 ? -8.891 12.761 -2.209 1.00 47.16 96 SER A C 1
ATOM 702 O O . SER A 1 96 ? -8.808 13.947 -2.519 1.00 47.16 96 SER A O 1
ATOM 704 N N . ALA A 1 97 ? -8.324 12.272 -1.099 1.00 44.56 97 ALA A N 1
ATOM 705 C CA . ALA A 1 97 ? -7.717 13.118 -0.065 1.00 44.56 97 ALA A CA 1
ATOM 706 C C . ALA A 1 97 ? -6.178 13.046 0.014 1.00 44.56 97 ALA A C 1
ATOM 708 O O . ALA A 1 97 ? -5.566 13.901 0.651 1.00 44.56 97 ALA A O 1
ATOM 709 N N . ALA A 1 98 ? -5.533 12.051 -0.606 1.00 54.41 98 ALA A N 1
ATOM 710 C CA . ALA A 1 98 ? -4.119 11.759 -0.374 1.00 54.41 98 ALA A CA 1
ATOM 711 C C . ALA A 1 98 ? -3.273 11.867 -1.649 1.00 54.41 98 ALA A C 1
ATOM 713 O O . ALA A 1 98 ? -3.619 11.332 -2.699 1.00 54.41 98 ALA A O 1
ATOM 714 N N . GLN A 1 99 ? -2.108 12.508 -1.529 1.00 73.50 99 GLN A N 1
ATOM 715 C CA . GLN A 1 99 ? -1.035 12.381 -2.512 1.00 73.50 99 GLN A CA 1
ATOM 716 C C . GLN A 1 99 ? -0.640 10.900 -2.612 1.00 73.50 99 GLN A C 1
ATOM 718 O O . GLN A 1 99 ? -0.111 10.326 -1.658 1.00 73.50 99 GLN A O 1
ATOM 723 N N . LEU A 1 100 ? -0.921 10.263 -3.751 1.00 83.69 100 LEU A N 1
ATOM 724 C CA . LEU A 1 100 ? -0.551 8.869 -3.970 1.00 83.69 100 LEU A CA 1
ATOM 725 C C . LEU A 1 100 ? 0.926 8.770 -4.314 1.00 83.69 100 LEU A C 1
ATOM 727 O O . LEU A 1 100 ? 1.492 9.624 -4.998 1.00 83.69 100 LEU A O 1
ATOM 731 N N . VAL A 1 101 ? 1.544 7.684 -3.860 1.00 88.50 101 VAL A N 1
ATOM 732 C CA . VAL A 1 101 ? 2.947 7.403 -4.139 1.00 88.50 101 VAL A CA 1
ATOM 733 C C . VAL A 1 101 ? 3.111 5.975 -4.634 1.00 88.50 101 VAL A C 1
ATOM 735 O O . VAL A 1 101 ? 2.698 5.016 -3.983 1.00 88.50 101 VAL A O 1
ATOM 738 N N . ALA A 1 102 ? 3.748 5.821 -5.788 1.00 89.50 102 ALA A N 1
ATOM 739 C CA . ALA A 1 102 ? 4.202 4.540 -6.288 1.00 89.50 102 ALA A CA 1
ATOM 740 C C . ALA A 1 102 ? 5.562 4.214 -5.666 1.00 89.50 102 ALA A C 1
ATOM 742 O O . ALA A 1 102 ? 6.542 4.945 -5.844 1.00 89.50 102 ALA A O 1
ATOM 743 N N . LYS A 1 103 ? 5.626 3.100 -4.936 1.00 90.06 103 LYS A N 1
ATOM 744 C CA . LYS A 1 103 ? 6.872 2.593 -4.358 1.00 90.06 103 LYS A CA 1
ATOM 745 C C . LYS A 1 103 ? 7.452 1.497 -5.240 1.00 90.06 103 LYS A C 1
ATOM 747 O O . LYS A 1 103 ? 6.716 0.690 -5.800 1.00 90.06 103 LYS A O 1
ATOM 752 N N . ARG A 1 104 ? 8.778 1.468 -5.349 1.00 87.25 104 ARG A N 1
ATOM 753 C CA . ARG A 1 104 ? 9.517 0.409 -6.047 1.00 87.25 104 ARG A CA 1
ATOM 754 C C . ARG A 1 104 ? 10.737 0.010 -5.239 1.00 87.25 104 ARG A C 1
ATOM 756 O O . ARG A 1 104 ? 11.462 0.880 -4.759 1.00 87.25 104 ARG A O 1
ATOM 763 N N . VAL A 1 105 ? 10.969 -1.292 -5.113 1.00 87.00 105 VAL A N 1
ATOM 764 C CA . VAL A 1 105 ? 12.070 -1.852 -4.318 1.00 87.00 105 VAL A CA 1
ATOM 765 C C . VAL A 1 105 ? 13.263 -2.178 -5.220 1.00 87.00 105 VAL A C 1
ATOM 767 O O . VAL A 1 105 ? 13.105 -2.677 -6.336 1.00 87.00 105 VAL A O 1
ATOM 770 N N . PHE A 1 106 ? 14.471 -1.900 -4.733 1.00 84.94 106 PHE A N 1
ATOM 771 C CA . PHE A 1 106 ? 15.730 -2.193 -5.416 1.00 84.94 106 PHE A CA 1
ATOM 772 C C . PHE A 1 106 ? 16.683 -2.949 -4.495 1.00 84.94 106 PHE A C 1
ATOM 774 O O . PHE A 1 106 ? 16.627 -2.823 -3.273 1.00 84.94 106 PHE A O 1
ATOM 781 N N . PHE A 1 107 ? 17.629 -3.667 -5.093 1.00 85.44 107 PHE A N 1
ATOM 782 C CA . PHE A 1 107 ? 18.752 -4.261 -4.373 1.00 85.44 107 PHE A CA 1
ATOM 783 C C . PHE A 1 107 ? 20.090 -3.814 -4.959 1.00 85.44 107 PHE A C 1
ATOM 785 O O . PHE A 1 107 ? 20.168 -3.308 -6.081 1.00 85.44 107 PHE A O 1
ATOM 792 N N . ARG A 1 108 ? 21.164 -3.997 -4.189 1.00 84.31 108 ARG A N 1
ATOM 793 C CA . ARG A 1 108 ? 22.545 -3.770 -4.635 1.00 84.31 108 ARG A CA 1
ATOM 794 C C . ARG A 1 108 ? 23.288 -5.101 -4.628 1.00 84.31 108 ARG A C 1
ATOM 796 O O . ARG A 1 108 ? 23.215 -5.837 -3.649 1.00 84.31 108 ARG A O 1
ATOM 803 N N . ARG A 1 109 ? 24.015 -5.415 -5.704 1.00 80.31 109 ARG A N 1
ATOM 804 C CA . ARG A 1 109 ? 24.906 -6.589 -5.741 1.00 80.31 109 ARG A CA 1
ATOM 805 C C . ARG A 1 109 ? 26.291 -6.205 -5.213 1.00 80.31 109 ARG A C 1
ATOM 807 O O . ARG A 1 109 ? 27.200 -5.968 -5.997 1.00 80.31 109 ARG A O 1
ATOM 814 N N . GLY A 1 110 ? 26.460 -6.154 -3.895 1.00 77.00 110 GLY A N 1
ATOM 815 C CA . GLY A 1 110 ? 27.741 -5.815 -3.258 1.00 77.00 110 GLY A CA 1
ATOM 816 C C . GLY A 1 110 ? 28.043 -4.310 -3.199 1.00 77.00 110 GLY A C 1
ATOM 817 O O . GLY A 1 110 ? 27.269 -3.482 -3.686 1.00 77.00 110 GLY A O 1
ATOM 818 N N . GLN A 1 111 ? 29.162 -3.953 -2.559 1.00 71.75 111 GLN A N 1
ATOM 819 C CA . GLN A 1 111 ? 29.600 -2.560 -2.422 1.00 71.75 111 GLN A CA 1
ATOM 820 C C . GLN A 1 111 ? 30.008 -1.976 -3.786 1.00 71.75 111 GLN A C 1
ATOM 822 O O . GLN A 1 111 ? 30.644 -2.643 -4.596 1.00 71.75 111 GLN A O 1
ATOM 827 N N . GLY A 1 112 ? 29.599 -0.734 -4.060 1.00 70.25 112 GLY A N 1
ATOM 828 C CA . GLY A 1 112 ? 29.955 -0.003 -5.283 1.00 70.25 112 GLY A CA 1
ATOM 829 C C . GLY A 1 112 ? 29.172 -0.370 -6.551 1.00 70.25 112 GLY A C 1
ATOM 830 O O . GLY A 1 112 ? 29.277 0.347 -7.542 1.00 70.25 112 GLY A O 1
ATOM 831 N N . LYS A 1 113 ? 28.348 -1.429 -6.549 1.00 71.12 113 LYS A N 1
ATOM 832 C CA . LYS A 1 113 ? 27.498 -1.753 -7.710 1.00 71.12 113 LYS A CA 1
ATOM 833 C C . LYS A 1 113 ? 26.187 -0.968 -7.676 1.00 71.12 113 LYS A C 1
ATOM 835 O O . LYS A 1 113 ? 25.623 -0.701 -6.612 1.00 71.12 113 LYS A O 1
ATOM 840 N N . GLY A 1 114 ? 25.719 -0.588 -8.866 1.00 74.94 114 GLY A N 1
ATOM 841 C CA . GLY A 1 114 ? 24.484 0.167 -9.064 1.00 74.94 114 GLY A CA 1
ATOM 842 C C . GLY A 1 114 ? 23.236 -0.536 -8.517 1.00 74.94 114 GLY A C 1
ATOM 843 O O . GLY A 1 114 ? 23.258 -1.695 -8.098 1.00 74.94 114 GLY A O 1
ATOM 844 N N . ARG A 1 115 ? 22.116 0.191 -8.513 1.00 80.12 115 ARG A N 1
ATOM 845 C CA . ARG A 1 115 ? 20.816 -0.354 -8.108 1.00 80.12 115 ARG A CA 1
ATOM 846 C C . ARG A 1 115 ? 20.291 -1.297 -9.188 1.00 80.12 115 ARG A C 1
ATOM 848 O O . ARG A 1 115 ? 20.207 -0.921 -10.354 1.00 80.12 115 ARG A O 1
ATOM 855 N N . HIS A 1 116 ? 19.902 -2.496 -8.778 1.00 83.81 116 HIS A N 1
ATOM 856 C CA . HIS A 1 116 ? 19.269 -3.488 -9.633 1.00 83.81 116 HIS A CA 1
ATOM 857 C C . HIS A 1 116 ? 17.799 -3.639 -9.259 1.00 83.81 116 HIS A C 1
ATOM 859 O O . HIS A 1 116 ? 17.421 -3.561 -8.086 1.00 83.81 116 HIS A O 1
ATOM 865 N N . ARG A 1 117 ? 16.970 -3.845 -10.282 1.00 83.62 117 ARG A N 1
ATOM 866 C CA . ARG A 1 117 ? 15.549 -4.118 -10.104 1.00 83.62 117 ARG A CA 1
ATOM 867 C C . ARG A 1 117 ? 15.347 -5.606 -9.840 1.00 83.62 117 ARG A C 1
ATOM 869 O O . ARG A 1 117 ? 15.966 -6.432 -10.510 1.00 83.62 117 ARG A O 1
ATOM 876 N N . PHE A 1 118 ? 14.477 -5.918 -8.887 1.00 86.75 118 PHE A N 1
ATOM 877 C CA . PHE A 1 118 ? 13.971 -7.270 -8.682 1.00 86.75 118 PHE A CA 1
ATOM 878 C C . PHE A 1 118 ? 13.213 -7.784 -9.913 1.00 86.75 118 PHE A C 1
ATOM 880 O O . PHE A 1 118 ? 12.710 -6.997 -10.724 1.00 86.75 118 PHE A O 1
ATOM 887 N N . SER A 1 119 ? 13.141 -9.111 -10.053 1.00 89.50 119 SER A N 1
ATOM 888 C CA . SER A 1 119 ? 12.158 -9.731 -10.945 1.00 89.50 119 SER A CA 1
ATOM 889 C C . SER A 1 119 ? 10.744 -9.366 -10.475 1.00 89.50 119 SER A C 1
ATOM 891 O O . SER A 1 119 ? 10.559 -8.890 -9.353 1.00 89.50 119 SER A O 1
ATOM 893 N N . ARG A 1 120 ? 9.731 -9.555 -11.325 1.00 85.94 120 ARG A N 1
ATOM 894 C CA . ARG A 1 120 ? 8.351 -9.220 -10.945 1.00 85.94 120 ARG A CA 1
ATOM 895 C C . ARG A 1 120 ? 7.880 -10.095 -9.784 1.00 85.94 120 ARG A C 1
ATOM 897 O O . ARG A 1 120 ? 7.164 -9.615 -8.912 1.00 85.94 120 ARG A O 1
ATOM 904 N N . GLU A 1 121 ? 8.290 -11.353 -9.791 1.00 89.44 121 GLU A N 1
ATOM 905 C CA . GLU A 1 121 ? 7.957 -12.367 -8.800 1.00 89.44 121 GLU A CA 1
ATOM 906 C C . GLU A 1 121 ? 8.603 -12.034 -7.447 1.00 89.44 121 GLU A C 1
ATOM 908 O O . GLU A 1 121 ? 7.914 -12.008 -6.427 1.00 89.44 121 GLU A O 1
ATOM 913 N N . ASP A 1 122 ? 9.890 -11.669 -7.446 1.00 89.44 122 ASP A N 1
ATOM 914 C CA . ASP A 1 122 ? 10.598 -11.255 -6.226 1.00 89.44 122 ASP A CA 1
ATOM 915 C C . ASP A 1 122 ? 10.064 -9.919 -5.681 1.00 89.44 122 ASP A C 1
ATOM 917 O O . ASP A 1 122 ? 9.903 -9.750 -4.471 1.00 89.44 122 ASP A O 1
ATOM 921 N N . GLU A 1 123 ? 9.782 -8.956 -6.570 1.00 89.56 123 GLU A N 1
ATOM 922 C CA . GLU A 1 123 ? 9.194 -7.659 -6.211 1.00 89.56 123 GLU A CA 1
ATOM 923 C C . GLU A 1 123 ? 7.803 -7.853 -5.583 1.00 89.56 123 GLU A C 1
ATOM 925 O O . GLU A 1 123 ? 7.489 -7.222 -4.569 1.00 89.56 123 GLU A O 1
ATOM 930 N N . LEU A 1 124 ? 6.992 -8.763 -6.136 1.00 89.00 124 LEU A N 1
ATOM 931 C CA . LEU A 1 124 ? 5.685 -9.123 -5.589 1.00 89.00 124 LEU A CA 1
ATOM 932 C C . LEU A 1 124 ? 5.809 -9.740 -4.195 1.00 89.00 124 LEU A C 1
ATOM 934 O O . LEU A 1 124 ? 5.130 -9.269 -3.287 1.00 89.00 124 LEU A O 1
ATOM 938 N N . ALA A 1 125 ? 6.688 -10.727 -3.998 1.00 89.94 125 ALA A N 1
ATOM 939 C CA . ALA A 1 125 ? 6.895 -11.345 -2.686 1.00 89.94 125 ALA A CA 1
ATOM 940 C C . ALA A 1 125 ? 7.265 -10.297 -1.620 1.00 89.94 125 ALA A C 1
ATOM 942 O O . ALA A 1 125 ? 6.640 -10.237 -0.563 1.00 89.94 125 ALA A O 1
ATOM 943 N N . LYS A 1 126 ? 8.193 -9.383 -1.937 1.00 90.31 126 LYS A N 1
ATOM 944 C CA . LYS A 1 126 ? 8.560 -8.278 -1.032 1.00 90.31 126 LYS A CA 1
ATOM 945 C C . LYS A 1 126 ? 7.416 -7.305 -0.766 1.00 90.31 126 LYS A C 1
ATOM 947 O O . LYS A 1 126 ? 7.261 -6.832 0.356 1.00 90.31 126 LYS A O 1
ATOM 952 N N . THR A 1 127 ? 6.605 -7.012 -1.776 1.00 90.19 127 THR A N 1
ATOM 953 C CA . THR A 1 127 ? 5.432 -6.143 -1.614 1.00 90.19 127 THR A CA 1
ATOM 954 C C . THR A 1 127 ? 4.375 -6.797 -0.719 1.00 90.19 127 THR A C 1
ATOM 956 O O . THR A 1 127 ? 3.735 -6.104 0.067 1.00 90.19 127 THR A O 1
ATOM 959 N N . LEU A 1 128 ? 4.215 -8.122 -0.791 1.00 90.44 128 LEU A N 1
ATOM 960 C CA . LEU A 1 128 ? 3.311 -8.869 0.087 1.00 90.44 128 LEU A CA 1
ATOM 961 C C . LEU A 1 128 ? 3.807 -8.903 1.534 1.00 90.44 128 LEU A C 1
ATOM 963 O O . LEU A 1 128 ? 2.998 -8.697 2.437 1.00 90.44 128 LEU A O 1
ATOM 967 N N . ASP A 1 129 ? 5.114 -9.073 1.757 1.00 91.44 129 ASP A N 1
ATOM 968 C CA . ASP A 1 129 ? 5.713 -8.952 3.095 1.00 91.44 129 ASP A CA 1
ATOM 969 C C . ASP A 1 129 ? 5.420 -7.568 3.700 1.00 91.44 129 ASP A C 1
ATOM 971 O O . ASP A 1 129 ? 4.992 -7.451 4.849 1.00 91.44 129 ASP A O 1
ATOM 975 N N . GLU A 1 130 ? 5.596 -6.502 2.912 1.00 91.19 130 GLU A N 1
ATOM 976 C CA . GLU A 1 130 ? 5.297 -5.132 3.341 1.00 91.19 130 GLU A CA 1
ATOM 977 C C . GLU A 1 130 ? 3.812 -4.911 3.625 1.00 91.19 130 GLU A C 1
ATOM 979 O O . GLU A 1 130 ? 3.470 -4.280 4.626 1.00 91.19 130 GLU A O 1
ATOM 984 N N . ALA A 1 131 ? 2.933 -5.432 2.768 1.00 91.38 131 ALA A N 1
ATOM 985 C CA . ALA A 1 131 ? 1.493 -5.345 2.966 1.00 91.38 131 ALA A CA 1
ATOM 986 C C . ALA A 1 131 ? 1.063 -6.063 4.252 1.00 91.38 131 ALA A C 1
ATOM 988 O O . ALA A 1 131 ? 0.278 -5.514 5.024 1.00 91.38 131 ALA A O 1
ATOM 989 N N . ASN A 1 132 ? 1.637 -7.238 4.528 1.00 92.06 132 ASN A N 1
ATOM 990 C CA . ASN A 1 132 ? 1.413 -7.956 5.777 1.00 92.06 132 ASN A CA 1
ATOM 991 C C . ASN A 1 132 ? 1.911 -7.134 6.979 1.00 92.06 132 ASN A C 1
ATOM 993 O O . ASN A 1 132 ? 1.167 -6.933 7.932 1.00 92.06 132 ASN A O 1
ATOM 997 N N . CYS A 1 133 ? 3.118 -6.565 6.928 1.00 93.00 133 CYS A N 1
ATOM 998 C CA . CYS A 1 133 ? 3.606 -5.692 8.002 1.00 93.00 133 CYS A 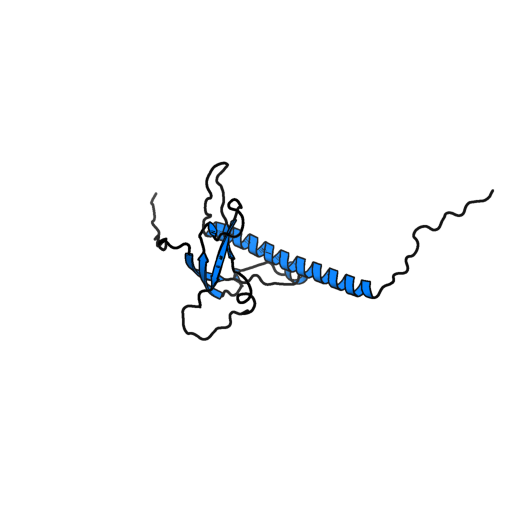CA 1
ATOM 999 C C . CYS A 1 133 ? 2.678 -4.493 8.260 1.00 93.00 133 CYS A C 1
ATOM 1001 O O . CYS A 1 133 ? 2.428 -4.154 9.416 1.00 93.00 133 CYS A O 1
ATOM 1003 N N . LEU A 1 134 ? 2.142 -3.865 7.208 1.00 91.62 134 LEU A N 1
ATOM 1004 C CA . LEU A 1 134 ? 1.173 -2.772 7.341 1.00 91.62 134 LEU A CA 1
ATOM 1005 C C . LEU A 1 134 ? -0.150 -3.244 7.950 1.00 91.62 134 LEU A C 1
ATOM 1007 O O . LEU A 1 134 ? -0.697 -2.555 8.807 1.00 91.62 134 LEU A O 1
ATOM 1011 N N . TYR A 1 135 ? -0.633 -4.419 7.548 1.00 92.00 135 TYR A N 1
ATOM 1012 C CA . TYR A 1 135 ? -1.834 -5.044 8.099 1.00 92.00 135 TYR A CA 1
ATOM 1013 C C . TYR A 1 135 ? -1.714 -5.274 9.612 1.00 92.00 135 TYR A C 1
ATOM 1015 O O . TYR A 1 135 ? -2.574 -4.843 10.383 1.00 92.00 135 TYR A O 1
ATOM 1023 N N . TRP A 1 136 ? -0.597 -5.863 10.051 1.00 93.75 136 TRP A N 1
ATOM 1024 C CA . TRP A 1 136 ? -0.292 -6.046 11.472 1.00 93.75 136 TRP A CA 1
ATOM 1025 C C . TRP A 1 136 ? -0.113 -4.713 12.202 1.00 93.75 136 TRP A C 1
ATOM 1027 O O . TRP A 1 136 ? -0.666 -4.516 13.285 1.00 93.75 136 TRP A O 1
ATOM 1037 N N . GLY A 1 137 ? 0.629 -3.781 11.600 1.00 94.19 137 GLY A N 1
ATOM 1038 C CA . GLY A 1 137 ? 0.889 -2.463 12.172 1.00 94.19 137 GLY A CA 1
ATOM 1039 C C . GLY A 1 137 ? -0.393 -1.667 12.421 1.00 9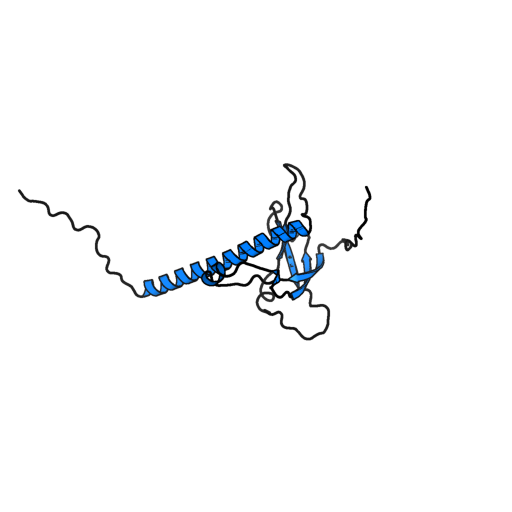4.19 137 GLY A C 1
ATOM 1040 O O . GLY A 1 137 ? -0.557 -1.109 13.503 1.00 94.19 137 GLY A O 1
ATOM 1041 N N . ALA A 1 138 ? -1.330 -1.663 11.470 1.00 92.31 138 ALA A N 1
ATOM 1042 C CA . ALA A 1 138 ? -2.610 -0.970 11.610 1.00 92.31 138 ALA A CA 1
ATOM 1043 C C . ALA A 1 138 ? -3.440 -1.516 12.785 1.00 92.31 138 ALA A C 1
ATOM 1045 O O . ALA A 1 138 ? -3.958 -0.745 13.593 1.00 92.31 138 ALA A O 1
ATOM 1046 N N . ALA A 1 139 ? -3.513 -2.841 12.923 1.00 93.31 139 ALA A N 1
ATOM 1047 C CA . ALA A 1 139 ? -4.244 -3.486 14.009 1.00 93.31 139 ALA A CA 1
ATOM 1048 C C . ALA A 1 139 ? -3.612 -3.227 15.390 1.00 93.31 139 ALA A C 1
ATOM 1050 O O . ALA A 1 139 ? -4.328 -2.950 16.356 1.00 93.31 139 ALA A O 1
ATOM 1051 N N . LEU A 1 140 ? -2.275 -3.275 15.485 1.00 94.81 140 LEU A N 1
ATOM 1052 C CA . LEU A 1 140 ? -1.534 -2.942 16.709 1.00 94.81 140 LEU A CA 1
ATOM 1053 C C . LEU A 1 140 ? -1.748 -1.481 17.119 1.00 94.81 140 LEU A C 1
ATOM 1055 O O . LEU A 1 140 ? -2.016 -1.207 18.288 1.00 94.81 140 LEU A O 1
ATOM 1059 N N . MET A 1 141 ? -1.689 -0.556 16.159 1.00 95.12 141 MET A N 1
ATOM 1060 C CA . MET A 1 141 ? -1.971 0.862 16.398 1.00 95.12 141 MET A CA 1
ATOM 1061 C C . MET A 1 141 ? -3.406 1.076 16.890 1.00 95.12 141 MET A C 1
ATOM 1063 O O . MET A 1 141 ? -3.614 1.802 17.859 1.00 95.12 141 MET A O 1
ATOM 1067 N N . GLY A 1 142 ? -4.391 0.405 16.284 1.00 93.31 142 GLY A N 1
ATOM 1068 C CA . GLY A 1 142 ? -5.787 0.473 16.728 1.00 93.31 142 GLY A CA 1
ATOM 1069 C C . GLY A 1 142 ? -5.976 0.005 18.175 1.00 93.31 142 GLY A C 1
ATOM 1070 O O . GLY A 1 142 ? -6.689 0.644 18.948 1.00 93.31 142 GLY A O 1
ATOM 1071 N N . MET A 1 143 ? -5.290 -1.070 18.571 1.00 94.50 143 MET A N 1
ATOM 1072 C CA . MET A 1 143 ? -5.289 -1.547 19.957 1.00 94.50 143 MET A CA 1
ATOM 1073 C C . MET A 1 143 ? -4.612 -0.557 20.912 1.00 94.50 143 MET A C 1
ATOM 1075 O O . MET A 1 143 ? -5.162 -0.280 21.975 1.00 94.50 143 MET A O 1
ATOM 1079 N N . ALA A 1 144 ? -3.458 0.001 20.535 1.00 95.75 144 ALA A N 1
ATOM 1080 C CA . ALA A 1 144 ? -2.750 0.985 21.351 1.00 95.75 144 ALA A CA 1
ATOM 1081 C C . ALA A 1 144 ? -3.595 2.247 21.586 1.00 95.75 144 ALA A C 1
ATOM 1083 O O . ALA A 1 144 ? -3.699 2.708 22.721 1.00 95.75 144 ALA A O 1
ATOM 1084 N N . TYR A 1 145 ? -4.251 2.769 20.546 1.00 95.00 145 TYR A N 1
ATOM 1085 C CA . TYR A 1 145 ? -5.145 3.920 20.691 1.00 95.00 145 TYR A CA 1
ATOM 1086 C C . TYR A 1 145 ? -6.366 3.602 21.548 1.00 95.00 145 TYR A C 1
ATOM 1088 O O . TYR A 1 145 ? -6.677 4.370 22.451 1.00 95.00 145 TYR A O 1
ATOM 1096 N N . THR A 1 146 ? -6.987 2.437 21.346 1.00 93.69 146 THR A N 1
ATOM 1097 C CA . THR A 1 146 ? -8.110 1.999 22.189 1.00 93.69 146 THR A CA 1
ATOM 1098 C C . THR A 1 146 ? -7.695 1.927 23.660 1.00 93.69 146 THR A C 1
ATOM 1100 O O . THR A 1 146 ? -8.410 2.413 24.529 1.00 93.69 146 THR A O 1
ATOM 1103 N N . PHE A 1 147 ? -6.515 1.374 23.952 1.00 93.50 147 PHE A N 1
ATOM 1104 C CA . PHE A 1 147 ? -5.979 1.324 25.311 1.00 93.50 147 PHE A CA 1
ATOM 1105 C C . PHE A 1 147 ? -5.781 2.724 25.913 1.00 93.50 147 PHE A C 1
ATOM 1107 O O . PHE A 1 147 ? -6.200 2.970 27.044 1.00 93.50 147 PHE A O 1
ATOM 1114 N N . VAL A 1 148 ? -5.179 3.651 25.160 1.00 94.81 148 VAL A N 1
ATOM 1115 C CA . VAL A 1 148 ? -4.990 5.042 25.602 1.00 94.81 148 VAL A CA 1
ATOM 1116 C C . VAL A 1 148 ? -6.335 5.715 25.883 1.00 94.81 148 VAL A C 1
ATOM 1118 O O . VAL A 1 148 ? -6.485 6.352 26.925 1.00 94.81 148 VAL A O 1
ATOM 1121 N N . ASP A 1 149 ? -7.323 5.536 25.008 1.00 93.62 149 ASP A N 1
ATOM 1122 C CA . ASP A 1 149 ? -8.656 6.115 25.180 1.00 93.62 149 ASP A CA 1
ATOM 1123 C C . ASP A 1 149 ? -9.344 5.601 26.454 1.00 93.62 149 ASP A C 1
ATOM 1125 O O . ASP A 1 149 ? -9.919 6.391 27.205 1.00 93.62 149 ASP A O 1
ATOM 1129 N N . GLU A 1 150 ? -9.246 4.303 26.752 1.00 93.19 150 GLU A N 1
ATOM 1130 C CA . GLU A 1 150 ? -9.792 3.718 27.986 1.00 93.19 150 GLU A CA 1
ATOM 1131 C C . GLU A 1 150 ? -9.070 4.224 29.249 1.00 93.19 150 GLU A C 1
ATOM 1133 O O . GLU A 1 150 ? -9.708 4.551 30.258 1.00 93.19 150 GLU A O 1
ATOM 1138 N N . MET A 1 151 ? -7.746 4.390 29.194 1.00 91.44 151 MET A N 1
ATOM 1139 C CA . MET A 1 151 ? -6.978 4.982 30.298 1.00 91.44 151 MET A CA 1
ATOM 1140 C C . MET A 1 151 ? -7.346 6.451 30.539 1.00 91.44 151 MET A C 1
ATOM 1142 O O . MET A 1 151 ? -7.446 6.895 31.683 1.00 91.44 151 MET A O 1
ATOM 1146 N N . LEU A 1 152 ? -7.601 7.221 29.480 1.00 90.88 152 LEU A N 1
ATOM 1147 C CA . LEU A 1 152 ? -8.029 8.616 29.604 1.00 90.88 152 LEU A CA 1
ATOM 1148 C C . LEU A 1 152 ? -9.461 8.744 30.141 1.00 90.88 152 LEU A C 1
ATOM 1150 O O . LEU A 1 152 ? -9.750 9.692 30.876 1.00 90.88 152 LEU A O 1
ATOM 1154 N N . LYS A 1 153 ? -10.352 7.801 29.812 1.00 91.62 153 LYS A N 1
ATOM 1155 C CA . LYS A 1 153 ? -11.713 7.746 30.374 1.00 91.62 153 LYS A CA 1
ATOM 1156 C C . LYS A 1 153 ? -11.690 7.446 31.873 1.00 91.62 153 LYS A C 1
ATOM 1158 O O . LYS A 1 153 ? -12.376 8.120 32.636 1.00 91.62 153 LYS A O 1
ATOM 1163 N N . THR A 1 154 ? -10.870 6.488 32.301 1.00 82.56 154 THR A N 1
ATOM 1164 C CA . THR A 1 154 ? -10.732 6.106 33.719 1.00 82.56 154 THR A CA 1
ATOM 1165 C C . THR A 1 154 ? -9.967 7.152 34.542 1.00 82.56 154 THR A C 1
ATOM 1167 O O . THR A 1 154 ? -10.347 7.443 35.680 1.00 82.56 154 THR A O 1
ATOM 1170 N N . GLY A 1 155 ? -8.952 7.797 33.956 1.00 63.06 155 GLY A N 1
ATOM 1171 C CA . GLY A 1 155 ? -8.144 8.843 34.595 1.00 63.06 155 GLY A CA 1
ATOM 1172 C C . GLY A 1 155 ? -8.857 10.186 34.803 1.00 63.06 155 GLY A C 1
ATOM 1173 O O . GLY A 1 155 ? -8.488 10.935 35.702 1.00 63.06 155 GLY A O 1
ATOM 1174 N N . LYS A 1 156 ? -9.916 10.490 34.039 1.00 58.59 156 LYS A N 1
ATOM 1175 C CA . LYS A 1 156 ? -10.756 11.687 34.256 1.00 58.59 156 LYS A CA 1
ATOM 1176 C C . LYS A 1 156 ? -11.804 11.526 35.369 1.00 58.59 156 LYS A C 1
ATOM 1178 O O . LYS A 1 156 ? -12.479 12.499 35.688 1.00 58.59 156 LYS A O 1
ATOM 1183 N N . GLY A 1 157 ? -11.932 10.333 35.961 1.00 52.91 157 GLY A N 1
ATOM 1184 C CA . GLY A 1 157 ? -12.919 10.030 37.008 1.00 52.91 157 GLY A CA 1
ATOM 1185 C C . GLY A 1 157 ? -12.359 9.397 38.284 1.00 52.91 157 GLY A C 1
ATOM 1186 O O . GLY A 1 157 ? -13.132 9.117 39.193 1.00 52.91 157 GLY A O 1
ATOM 1187 N N . SER A 1 158 ? -11.044 9.182 38.383 1.00 50.00 158 SER A N 1
ATOM 1188 C CA . SER A 1 158 ? -10.449 8.454 39.510 1.00 50.00 158 SER A CA 1
ATOM 1189 C C . SER A 1 158 ? -9.365 9.288 40.188 1.00 50.00 158 SER A C 1
ATOM 1191 O O . SER A 1 158 ? -8.178 9.149 39.899 1.00 50.00 158 SER A O 1
ATOM 1193 N N . GLN A 1 159 ? -9.769 10.129 41.143 1.00 48.41 159 GLN A N 1
ATOM 1194 C CA . GLN A 1 159 ? -8.921 10.410 42.301 1.00 48.41 159 GLN A CA 1
ATOM 1195 C C . GLN A 1 159 ? -8.766 9.071 43.038 1.00 48.41 159 GLN A C 1
ATOM 1197 O O . GLN A 1 159 ? -9.582 8.704 43.879 1.00 48.41 159 GLN A O 1
ATOM 1202 N N . LEU A 1 160 ? -7.773 8.272 42.650 1.00 50.09 160 LEU A N 1
ATOM 1203 C CA . LEU A 1 160 ? -7.376 7.131 43.463 1.00 50.09 160 LEU A CA 1
ATOM 1204 C C . LEU A 1 160 ? -6.818 7.698 44.776 1.00 50.09 160 LEU A C 1
ATOM 1206 O O . LEU A 1 160 ? -5.973 8.598 44.720 1.00 50.09 160 LEU A O 1
ATOM 1210 N N . PRO A 1 161 ? -7.267 7.221 45.951 1.00 44.62 161 PRO A N 1
ATOM 1211 C CA . PRO A 1 161 ? -6.623 7.590 47.194 1.00 44.62 161 PRO A CA 1
ATOM 1212 C C . PRO A 1 161 ? -5.195 7.060 47.118 1.00 44.62 161 PRO A C 1
ATOM 1214 O O . PRO A 1 161 ? -4.967 5.853 47.040 1.00 44.62 161 PRO A O 1
ATOM 1217 N N . VAL A 1 162 ? -4.233 7.978 47.089 1.00 50.47 162 VAL A N 1
ATOM 1218 C CA . VAL A 1 162 ? -2.824 7.661 47.290 1.00 50.47 162 VAL A CA 1
ATOM 1219 C C . VAL A 1 162 ? -2.732 7.096 48.702 1.00 50.47 162 VAL A C 1
ATOM 1221 O O . VAL A 1 162 ? -2.710 7.851 49.670 1.00 50.47 162 VAL A O 1
ATOM 1224 N N . GLN A 1 163 ? -2.752 5.770 48.843 1.00 52.78 163 GLN A N 1
ATOM 1225 C CA . GLN A 1 163 ? -2.310 5.166 50.089 1.00 52.78 163 GLN A CA 1
ATOM 1226 C C . GLN A 1 163 ? -0.795 5.362 50.153 1.00 52.78 163 GLN A C 1
ATOM 1228 O O . GLN A 1 163 ? -0.097 4.922 49.233 1.00 52.78 163 GLN A O 1
ATOM 1233 N N . PRO A 1 164 ? -0.271 6.048 51.181 1.00 45.19 164 PRO A N 1
ATOM 1234 C CA . PRO A 1 164 ? 1.162 6.163 51.350 1.00 45.19 164 PRO A CA 1
ATOM 1235 C C . PRO A 1 164 ? 1.722 4.761 51.600 1.00 45.19 164 PRO A C 1
ATOM 1237 O O . PRO A 1 164 ? 1.473 4.133 52.627 1.00 45.19 164 PRO A O 1
ATOM 1240 N N . LEU A 1 165 ? 2.466 4.257 50.617 1.00 50.81 165 LEU A N 1
ATOM 1241 C CA . LEU A 1 165 ? 3.473 3.230 50.841 1.00 50.81 165 LEU A CA 1
ATOM 1242 C C . LEU A 1 165 ? 4.468 3.858 51.828 1.00 50.81 165 LEU A C 1
ATOM 1244 O O . LEU A 1 165 ? 4.909 4.968 51.561 1.00 50.81 165 LEU A O 1
ATOM 1248 N N . TYR A 1 166 ? 4.791 3.175 52.924 1.00 52.34 166 TYR A N 1
ATOM 1249 C CA . TYR A 1 166 ? 5.573 3.633 54.091 1.00 52.34 166 TYR A CA 1
ATOM 1250 C C . TYR A 1 166 ? 4.725 4.137 55.270 1.00 52.34 166 TYR A C 1
ATOM 1252 O O . TYR A 1 166 ? 4.559 5.329 55.507 1.00 52.34 166 TYR A O 1
ATOM 1260 N N . SER A 1 167 ? 4.256 3.185 56.078 1.00 56.38 167 SER A N 1
ATOM 1261 C CA . SER A 1 167 ? 4.113 3.382 57.521 1.00 56.38 167 SER A CA 1
ATOM 1262 C C . SER A 1 167 ? 5.513 3.438 58.145 1.00 56.38 167 SER A C 1
ATOM 1264 O O . SER A 1 167 ? 6.289 2.492 57.976 1.00 56.38 167 SER A O 1
ATOM 1266 N N . GLU A 1 168 ? 5.845 4.538 58.825 1.00 55.94 168 GLU A N 1
ATOM 1267 C CA . GLU A 1 168 ? 7.085 4.660 59.600 1.00 55.94 168 GLU A CA 1
ATOM 1268 C C . GLU A 1 168 ? 7.197 3.520 60.629 1.00 55.94 168 GLU A C 1
ATOM 1270 O O . GLU A 1 168 ? 6.195 3.154 61.249 1.00 55.94 168 GLU A O 1
ATOM 1275 N N . PRO A 1 169 ? 8.392 2.939 60.835 1.00 57.31 169 PRO A N 1
ATOM 1276 C CA . PRO A 1 169 ? 8.596 1.998 61.921 1.00 57.31 169 PRO A CA 1
ATOM 1277 C C . PRO A 1 169 ? 8.555 2.752 63.255 1.00 57.31 169 PRO A C 1
ATOM 1279 O O . PRO A 1 169 ? 9.348 3.663 63.485 1.00 57.31 169 PRO A O 1
ATOM 1282 N N . GLU A 1 170 ? 7.640 2.345 64.137 1.00 56.00 170 GLU A N 1
ATOM 1283 C CA . GLU A 1 170 ? 7.573 2.812 65.521 1.00 56.00 170 GLU A CA 1
ATOM 1284 C C . GLU A 1 170 ? 8.949 2.679 66.188 1.00 56.00 170 GLU A C 1
ATOM 1286 O O . GLU A 1 170 ? 9.493 1.581 66.355 1.00 56.00 170 GLU A O 1
ATOM 1291 N N . ALA A 1 171 ? 9.522 3.819 66.569 1.00 54.72 171 ALA A N 1
ATOM 1292 C CA . ALA A 1 171 ? 10.711 3.868 67.394 1.00 54.72 171 ALA A CA 1
ATOM 1293 C C . ALA A 1 171 ? 10.391 3.221 68.749 1.00 54.72 171 ALA A C 1
ATOM 1295 O O . ALA A 1 171 ? 9.630 3.761 69.552 1.00 54.72 171 ALA A O 1
ATOM 1296 N N . ARG A 1 172 ? 10.980 2.048 69.008 1.00 52.47 172 ARG A N 1
ATOM 1297 C CA . ARG A 1 172 ? 11.001 1.455 70.347 1.00 52.47 172 ARG A CA 1
ATOM 1298 C C . ARG A 1 172 ? 11.800 2.372 71.268 1.00 52.47 172 ARG A C 1
ATOM 1300 O O . ARG A 1 172 ? 13.020 2.460 71.152 1.00 52.47 172 ARG A O 1
ATOM 1307 N N . VAL A 1 173 ? 11.089 3.042 72.166 1.00 55.41 173 VAL A N 1
ATOM 1308 C CA . VAL A 1 173 ? 11.660 3.707 73.336 1.00 55.41 173 VAL A CA 1
ATOM 1309 C C . VAL A 1 173 ? 12.085 2.613 74.318 1.00 55.41 173 VAL A C 1
ATOM 1311 O O . VAL A 1 173 ? 11.252 1.804 74.727 1.00 55.41 173 VAL A O 1
ATOM 1314 N N . ASN A 1 174 ? 13.376 2.579 74.648 1.00 60.19 174 ASN A N 1
ATOM 1315 C CA . ASN A 1 174 ? 13.893 1.949 75.863 1.00 60.19 174 ASN A CA 1
ATOM 1316 C C . ASN A 1 174 ? 14.098 3.036 76.914 1.00 60.19 174 ASN A C 1
ATOM 1318 O O . ASN A 1 174 ? 14.577 4.124 76.515 1.00 60.19 174 ASN A O 1
#

pLDDT: mean 73.21, std 19.29, range [32.28, 95.75]

Secondary structure (DSSP, 8-state):
--------------SSSEEEEEEEEE------HHHHHHS---GGGS-EEEEEEEEE--TTT-SS-TTSSEEEEEEEEE--SS-S-----S-HHHHHSS-EEEEEEEEESSTTPPEEEPPHHHHHHHHHHHHHHHHHHHHHHHHHHHHHHHHHHHHTT-------S-PPPP----

Foldseek 3Di:
DDDDDDDPPPPDPPDAQKDKDKDWDFDLDQDAPVVPVVDADDRVPTDTDIWIKIWRNDPVQWDDDPDDQKTKTFIATDPPPDPDPPPPPVDPPPRVPDGDIDMAGWDAPDPPGDTDHDDPVVRVVVVVVVSSVVSNVSNVVVVVVVVVVVVVVVVVPDPDPPDDPDDDPDPDDD